Protein AF-A0A7Y6N316-F1 (afdb_monomer)

Nearest PDB structures (foldseek):
  8eip-assembly1_D  TM=9.216E-01  e=9.517E-04  Acinetobacter baylyi ADP1
  8ein-assembly2_D  TM=9.219E-01  e=1.159E-03  Acinetobacter baylyi ADP1
  2bv3-assembly1_A  TM=3.878E-01  e=3.752E-01  Thermus thermophilus
  3izp-assembly1_E  TM=3.660E-01  e=4.007E-01  Thermus thermophilus

Foldseek 3Di:
DDKDKDWDDDPDPPDIDIWIKDKADDPPAPDEAEEEDAPDPPRVVSLVVLVVVVVVRVVCRVVRNGRHMYMYTNHPDPVD

Radius of gyration: 14.16 Å; Cα contacts (8 Å, |Δi|>4): 140; chains: 1; bounding box: 38×23×34 Å

Structure (mmCIF, N/CA/C/O backbone):
data_AF-A0A7Y6N316-F1
#
_entry.id   AF-A0A7Y6N316-F1
#
loop_
_atom_site.group_PDB
_atom_site.id
_atom_site.type_symbol
_atom_site.label_atom_id
_atom_site.label_alt_id
_atom_site.label_comp_id
_atom_site.label_asym_id
_atom_site.label_entity_id
_atom_site.label_seq_id
_atom_site.pdbx_PDB_ins_code
_atom_site.Cartn_x
_atom_site.Cartn_y
_atom_site.Cartn_z
_atom_site.occupancy
_atom_site.B_iso_or_equiv
_atom_site.auth_seq_id
_atom_site.auth_comp_id
_atom_site.auth_asym_id
_atom_site.auth_atom_id
_atom_site.pdbx_PDB_model_num
ATOM 1 N N . MET A 1 1 ? -6.961 7.658 4.382 1.00 93.94 1 MET A N 1
ATOM 2 C CA . MET A 1 1 ? -5.869 7.168 3.525 1.00 93.94 1 MET A CA 1
ATOM 3 C C . MET A 1 1 ? -4.805 8.240 3.482 1.00 93.94 1 MET A C 1
ATOM 5 O O . MET A 1 1 ? -5.096 9.360 3.074 1.00 93.94 1 MET A O 1
ATOM 9 N N . LYS A 1 2 ? -3.578 7.917 3.887 1.00 95.94 2 LYS A N 1
ATOM 10 C CA . LYS A 1 2 ? -2.427 8.815 3.773 1.00 95.94 2 LYS A CA 1
ATOM 11 C C . LYS A 1 2 ? -1.506 8.322 2.664 1.00 95.94 2 LYS A C 1
ATOM 13 O O . LYS A 1 2 ? -1.014 7.201 2.737 1.00 95.94 2 LYS A O 1
ATOM 18 N N . THR A 1 3 ? -1.248 9.161 1.666 1.00 97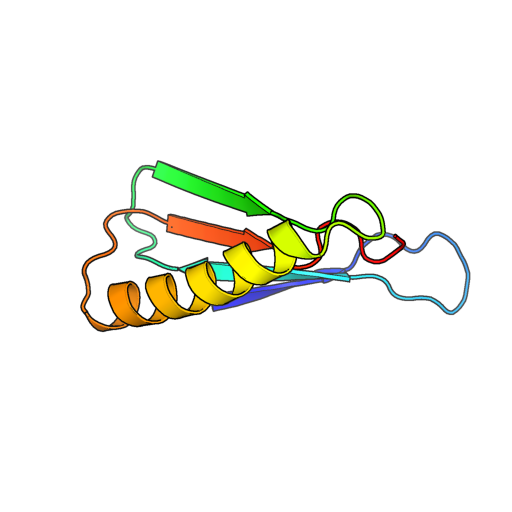.25 3 THR A N 1
ATOM 19 C CA . THR A 1 3 ? -0.300 8.845 0.589 1.00 97.25 3 THR A CA 1
ATOM 20 C C . THR A 1 3 ? 1.074 9.421 0.914 1.00 97.25 3 THR A C 1
ATOM 22 O O . THR A 1 3 ? 1.188 10.585 1.298 1.00 97.25 3 THR A O 1
ATOM 25 N N . ARG A 1 4 ? 2.122 8.611 0.756 1.00 96.81 4 ARG A N 1
ATOM 26 C CA . ARG A 1 4 ? 3.521 9.025 0.884 1.00 96.81 4 ARG A CA 1
ATOM 27 C C . ARG A 1 4 ? 4.283 8.622 -0.370 1.00 96.81 4 ARG A C 1
ATOM 29 O O . ARG A 1 4 ? 4.298 7.447 -0.726 1.00 96.81 4 ARG A O 1
ATOM 36 N N . HIS A 1 5 ? 4.968 9.585 -0.973 1.00 96.06 5 HIS A N 1
ATOM 37 C CA . HIS A 1 5 ? 5.952 9.320 -2.014 1.00 96.06 5 HIS A CA 1
ATOM 38 C C . HIS A 1 5 ? 7.340 9.172 -1.386 1.00 96.06 5 HIS A C 1
ATOM 40 O O . HIS A 1 5 ? 7.707 9.938 -0.492 1.00 96.06 5 HIS A O 1
ATOM 46 N N . VAL A 1 6 ? 8.085 8.162 -1.822 1.00 94.69 6 VAL A N 1
ATOM 47 C CA . VAL A 1 6 ? 9.473 7.921 -1.422 1.00 94.69 6 VAL A CA 1
ATOM 48 C C . VAL A 1 6 ? 10.328 8.010 -2.671 1.00 94.69 6 VAL A C 1
ATOM 50 O O . VAL A 1 6 ? 10.254 7.130 -3.523 1.00 94.69 6 VAL A O 1
ATOM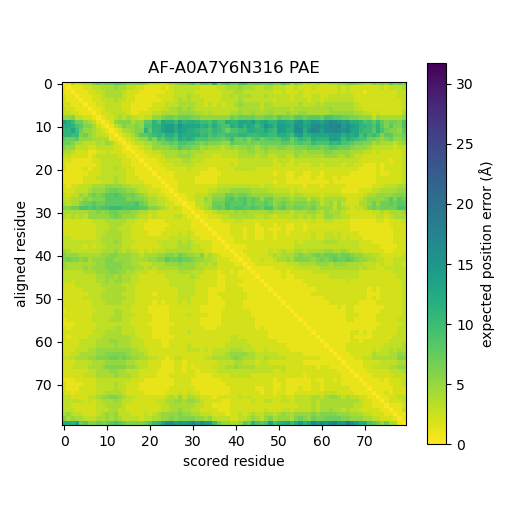 53 N N . THR A 1 7 ? 11.121 9.070 -2.779 1.00 94.06 7 THR A N 1
ATOM 54 C CA . THR A 1 7 ? 12.119 9.204 -3.843 1.00 94.06 7 THR A CA 1
ATOM 55 C C . THR A 1 7 ? 13.247 8.207 -3.599 1.00 94.06 7 THR A C 1
ATOM 57 O O . THR A 1 7 ? 13.761 8.106 -2.482 1.00 94.06 7 THR A O 1
ATOM 60 N N . LEU A 1 8 ? 13.605 7.450 -4.631 1.00 91.75 8 LEU A N 1
ATOM 61 C CA . LEU A 1 8 ? 14.726 6.520 -4.606 1.00 91.75 8 LEU A CA 1
ATOM 62 C C . LEU A 1 8 ? 16.021 7.257 -4.954 1.00 91.75 8 LEU A C 1
ATOM 64 O O . LEU A 1 8 ? 16.007 8.303 -5.600 1.00 91.75 8 LEU A O 1
ATOM 68 N N . GLN A 1 9 ? 17.153 6.708 -4.518 1.00 89.81 9 GLN A N 1
ATOM 69 C CA . GLN A 1 9 ? 18.451 7.233 -4.927 1.00 89.81 9 GLN A CA 1
ATOM 70 C C . GLN A 1 9 ? 18.595 7.098 -6.445 1.00 89.81 9 GLN A C 1
ATOM 72 O O . GLN A 1 9 ? 18.408 6.013 -6.995 1.00 89.81 9 GLN A O 1
ATOM 77 N N . SER A 1 10 ? 18.909 8.208 -7.111 1.00 84.38 10 SER A N 1
ATOM 78 C CA . SER A 1 10 ? 19.108 8.220 -8.556 1.00 84.38 10 SER A CA 1
ATOM 79 C C . SER A 1 10 ? 20.359 7.420 -8.929 1.00 84.38 10 SER A C 1
ATOM 81 O O . SER A 1 10 ? 21.415 7.579 -8.314 1.00 84.38 10 SER A O 1
ATOM 83 N N . THR A 1 11 ? 20.242 6.559 -9.940 1.00 82.06 11 THR A N 1
ATOM 84 C CA . THR A 1 11 ? 21.346 5.741 -10.468 1.00 82.06 11 THR A CA 1
ATOM 85 C C . THR A 1 11 ? 21.939 6.309 -11.763 1.00 82.06 11 THR A C 1
ATOM 87 O O . THR A 1 11 ? 22.845 5.702 -12.329 1.00 82.06 11 THR A O 1
ATOM 90 N N . GLY A 1 12 ? 21.451 7.457 -12.250 1.00 83.75 12 GLY A N 1
ATOM 91 C CA . GLY A 1 12 ? 21.926 8.097 -13.477 1.00 83.75 12 GLY A CA 1
ATOM 92 C C . GLY A 1 12 ? 21.307 9.483 -13.715 1.00 83.75 12 GLY A C 1
ATOM 93 O O . GLY A 1 12 ? 20.249 9.794 -13.171 1.00 83.75 12 GLY A O 1
ATOM 94 N N . PRO A 1 13 ? 21.953 10.347 -14.514 1.00 87.81 13 PRO A N 1
ATOM 95 C CA . PRO A 1 13 ? 21.489 11.714 -14.727 1.00 87.81 13 PRO A CA 1
ATOM 96 C C . PRO A 1 13 ? 20.121 11.764 -15.424 1.00 87.81 13 PRO A C 1
ATOM 98 O O . PRO A 1 13 ? 19.890 11.072 -16.412 1.00 87.81 13 PRO A O 1
ATOM 101 N N . GLY A 1 14 ? 19.236 12.634 -14.929 1.00 87.00 14 GLY A N 1
ATOM 102 C CA . GLY A 1 14 ? 17.959 12.967 -15.573 1.00 87.00 14 GLY A CA 1
ATOM 103 C C . GLY A 1 14 ? 16.779 12.042 -15.259 1.00 87.00 14 GLY A C 1
ATOM 104 O O . GLY A 1 14 ? 15.697 12.277 -15.789 1.00 87.00 14 GLY A O 1
ATOM 105 N N . ALA A 1 15 ? 16.954 11.028 -14.405 1.00 86.81 15 ALA A N 1
ATOM 106 C CA . ALA A 1 15 ? 15.874 10.137 -13.987 1.00 86.81 15 ALA A CA 1
ATOM 107 C C . ALA A 1 15 ? 15.619 10.226 -12.475 1.00 86.81 15 ALA A C 1
ATOM 109 O O . ALA A 1 15 ? 16.511 9.938 -11.669 1.00 86.81 15 ALA A O 1
ATOM 110 N N . ASP A 1 16 ? 14.376 10.556 -12.117 1.00 89.12 16 ASP A N 1
ATOM 111 C CA . ASP A 1 16 ? 13.847 10.451 -10.759 1.00 89.12 16 ASP A CA 1
ATOM 112 C C . ASP A 1 16 ? 12.910 9.247 -10.675 1.00 89.12 16 ASP A C 1
ATOM 114 O O . ASP A 1 16 ? 11.926 9.141 -11.408 1.00 89.12 16 ASP A O 1
ATOM 118 N N . LEU A 1 17 ? 13.216 8.337 -9.755 1.00 92.06 17 LEU A N 1
ATOM 119 C CA . LEU A 1 17 ? 12.394 7.166 -9.475 1.00 92.06 17 LEU A CA 1
ATOM 120 C C . LEU A 1 17 ? 11.765 7.321 -8.099 1.00 92.06 17 LEU A C 1
ATOM 122 O O . LEU A 1 17 ? 12.383 7.838 -7.166 1.00 92.06 17 LEU A O 1
ATOM 126 N N . GLY A 1 18 ? 10.538 6.839 -7.949 1.00 93.38 18 GLY A N 1
ATOM 127 C CA . GLY A 1 18 ? 9.842 6.920 -6.678 1.00 93.38 18 GLY A CA 1
ATOM 128 C C . GLY A 1 18 ? 8.840 5.800 -6.478 1.00 93.38 18 GLY A C 1
ATOM 129 O O . GLY A 1 18 ? 8.296 5.243 -7.427 1.00 93.38 18 GLY A O 1
ATOM 130 N N . LEU A 1 19 ? 8.589 5.503 -5.208 1.00 95.25 19 LEU A N 1
ATOM 131 C CA . LEU A 1 19 ? 7.540 4.596 -4.762 1.00 95.25 19 LEU A CA 1
ATOM 132 C C . LEU A 1 19 ? 6.378 5.401 -4.184 1.00 95.25 19 LEU A C 1
ATOM 134 O O . LEU A 1 19 ? 6.581 6.409 -3.503 1.00 95.25 19 LEU A O 1
ATOM 138 N N . CYS A 1 20 ? 5.155 4.931 -4.415 1.00 95.88 20 CYS A N 1
ATOM 139 C CA . CYS A 1 20 ? 3.944 5.493 -3.826 1.00 95.88 20 CYS A CA 1
ATOM 140 C C . CYS A 1 20 ? 3.352 4.501 -2.826 1.00 95.88 20 CYS A C 1
ATOM 142 O O . CYS A 1 20 ? 2.883 3.427 -3.205 1.00 95.88 20 CYS A O 1
ATOM 144 N N . HIS A 1 21 ? 3.333 4.885 -1.552 1.00 97.38 21 HIS A N 1
ATOM 145 C CA . HIS A 1 21 ? 2.732 4.109 -0.475 1.00 97.38 21 HIS A CA 1
ATOM 146 C C . HIS A 1 21 ? 1.406 4.731 -0.038 1.00 97.38 21 HIS A C 1
ATOM 148 O O . HIS A 1 21 ? 1.323 5.940 0.185 1.00 97.38 21 HIS A O 1
ATOM 154 N N . HIS A 1 22 ? 0.388 3.894 0.145 1.00 97.75 22 HIS A N 1
ATOM 155 C CA . HIS A 1 22 ? -0.890 4.270 0.744 1.00 97.75 22 HIS A CA 1
ATOM 156 C C . HIS A 1 22 ? -1.012 3.613 2.116 1.00 97.75 22 HIS A C 1
ATOM 158 O O . HIS A 1 22 ? -1.004 2.390 2.210 1.00 97.75 22 HIS A O 1
ATOM 164 N N . THR A 1 23 ? -1.124 4.410 3.175 1.00 97.69 23 THR A N 1
ATOM 165 C CA . THR A 1 23 ? -1.327 3.922 4.542 1.00 97.69 23 THR A CA 1
ATOM 166 C C . THR A 1 23 ? -2.773 4.157 4.978 1.00 97.69 23 THR A C 1
ATOM 168 O O . THR A 1 23 ? -3.315 5.249 4.785 1.00 97.69 23 THR A O 1
ATOM 171 N N . PHE A 1 24 ? -3.370 3.137 5.586 1.00 98.06 24 PHE A N 1
ATOM 172 C CA . PHE A 1 24 ? -4.733 3.106 6.113 1.00 98.06 24 PHE A CA 1
ATOM 173 C C . PHE A 1 24 ? -4.723 2.766 7.602 1.00 98.06 24 PHE A C 1
ATOM 175 O O . PHE A 1 24 ? -3.800 2.099 8.081 1.00 98.06 24 PHE A O 1
ATOM 182 N N . GLY A 1 25 ? -5.780 3.167 8.305 1.00 97.12 25 GLY A N 1
ATOM 183 C CA . GLY A 1 25 ? -6.012 2.803 9.702 1.00 97.12 25 GLY A CA 1
ATOM 184 C C . GLY A 1 25 ? -5.336 3.740 10.714 1.00 97.12 25 GLY A C 1
ATOM 185 O O . GLY A 1 25 ? -4.552 4.625 10.349 1.00 97.12 25 GLY A O 1
ATOM 186 N N . PRO A 1 26 ? -5.654 3.581 12.009 1.00 95.38 26 PRO A N 1
ATOM 187 C CA . PRO A 1 26 ? -5.282 4.541 13.036 1.00 95.38 26 PRO A CA 1
ATOM 188 C C . PRO A 1 26 ? -3.798 4.430 13.427 1.00 95.38 26 PRO A C 1
ATOM 190 O O . PRO A 1 26 ? -3.263 3.324 13.539 1.00 95.38 26 PRO A O 1
ATOM 193 N N . PRO A 1 27 ? -3.121 5.556 13.730 1.00 91.12 27 PRO A N 1
ATOM 194 C CA . PRO A 1 27 ? -1.732 5.553 14.199 1.00 91.12 27 PRO A CA 1
ATOM 195 C C . PRO A 1 27 ? -1.560 4.942 15.596 1.00 91.12 27 PRO A C 1
ATOM 197 O O . PRO A 1 27 ? -0.447 4.597 15.975 1.00 91.12 27 PRO A O 1
ATOM 20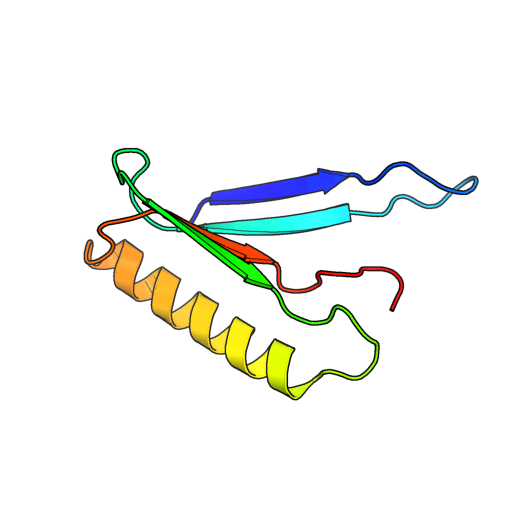0 N N . SER A 1 28 ? -2.647 4.789 16.359 1.00 92.81 28 SER A N 1
ATOM 201 C CA . SER A 1 28 ? -2.661 4.101 17.655 1.00 92.81 28 SER A CA 1
ATOM 202 C C . SER A 1 28 ? -2.600 2.571 17.539 1.00 92.81 28 SER A C 1
ATOM 204 O O . SER A 1 28 ? -2.472 1.882 18.554 1.00 92.81 28 SER A O 1
ATOM 206 N N . GLY A 1 29 ? -2.694 2.020 16.324 1.00 91.25 29 GLY A N 1
ATOM 207 C CA . GLY A 1 29 ? -2.593 0.587 16.083 1.00 91.25 29 GLY A CA 1
ATOM 208 C C . GLY A 1 29 ? -1.246 0.021 16.544 1.00 91.25 29 GLY A C 1
ATOM 209 O O . GLY A 1 29 ? -0.189 0.508 16.160 1.00 91.25 29 GLY A O 1
ATOM 210 N N . ARG A 1 30 ? -1.270 -1.052 17.345 1.00 92.56 30 ARG A N 1
ATOM 211 C CA . ARG A 1 30 ? -0.050 -1.684 17.896 1.00 92.56 30 ARG A CA 1
ATOM 212 C C . ARG A 1 30 ? 0.681 -2.603 16.911 1.00 92.56 30 ARG A C 1
ATOM 214 O O . ARG A 1 30 ? 1.762 -3.092 17.227 1.00 92.56 30 ARG A O 1
ATOM 221 N N . LYS A 1 31 ? 0.074 -2.886 15.757 1.00 95.69 31 LYS A N 1
ATOM 222 C CA . LYS A 1 31 ? 0.629 -3.722 14.687 1.00 95.69 31 LYS A CA 1
ATOM 223 C C . LYS A 1 31 ? 0.587 -2.956 13.369 1.00 95.69 31 LYS A C 1
ATOM 225 O O . LYS A 1 31 ? -0.274 -2.094 13.180 1.00 95.69 31 LYS A O 1
ATOM 230 N N . ALA A 1 32 ? 1.490 -3.317 12.466 1.00 94.69 32 ALA A N 1
ATOM 231 C CA . ALA A 1 32 ? 1.547 -2.788 11.113 1.00 94.69 32 ALA A CA 1
ATOM 232 C C . ALA A 1 32 ? 1.680 -3.934 10.107 1.00 94.69 32 ALA A C 1
ATOM 234 O O . ALA A 1 32 ? 2.424 -4.888 10.340 1.00 94.69 32 ALA A O 1
ATOM 235 N N . LEU A 1 33 ? 0.960 -3.824 8.994 1.00 96.94 33 LEU A N 1
ATOM 236 C CA . LEU A 1 33 ? 1.044 -4.728 7.853 1.00 96.94 33 LEU A CA 1
ATOM 237 C C . LEU A 1 33 ? 1.528 -3.949 6.629 1.00 96.94 33 LEU A C 1
ATOM 239 O O . LEU A 1 33 ? 1.051 -2.844 6.371 1.00 96.94 33 LEU A O 1
ATOM 243 N N . TYR A 1 34 ? 2.455 -4.528 5.872 1.00 97.56 34 TYR A N 1
ATOM 244 C CA . TYR A 1 34 ? 2.934 -3.977 4.608 1.00 97.56 34 TYR A CA 1
ATOM 245 C C . TYR A 1 34 ? 2.660 -4.970 3.477 1.00 97.56 34 TYR A C 1
ATOM 247 O O . TYR A 1 34 ? 2.991 -6.148 3.597 1.00 97.56 34 TYR A O 1
ATOM 255 N N . ILE A 1 35 ? 2.035 -4.497 2.402 1.00 98.00 35 ILE A N 1
ATOM 256 C CA . ILE A 1 35 ? 1.613 -5.310 1.257 1.00 98.00 35 ILE A CA 1
ATOM 257 C C . ILE A 1 35 ? 2.133 -4.646 -0.015 1.00 98.00 35 ILE A C 1
ATOM 259 O O . ILE A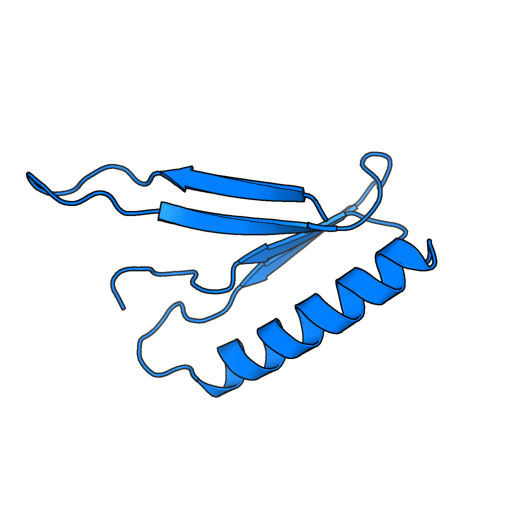 1 35 ? 1.987 -3.435 -0.184 1.00 98.00 35 ILE A O 1
ATOM 263 N N . GLN A 1 36 ? 2.718 -5.430 -0.921 1.00 97.12 36 GLN A N 1
ATOM 264 C CA . GLN A 1 36 ? 3.242 -4.918 -2.184 1.00 97.12 36 GLN A CA 1
ATOM 265 C C . GLN A 1 36 ? 2.953 -5.844 -3.370 1.00 97.12 36 GLN A C 1
ATOM 267 O O . GLN A 1 36 ? 2.783 -7.047 -3.180 1.00 97.12 36 GLN A O 1
ATOM 272 N N . ALA A 1 37 ? 2.930 -5.279 -4.577 1.00 97.19 37 ALA A N 1
ATOM 273 C CA . ALA A 1 37 ? 2.861 -6.012 -5.844 1.00 97.19 37 ALA A CA 1
ATOM 274 C C . ALA A 1 37 ? 3.772 -5.371 -6.901 1.00 97.19 37 ALA A C 1
ATOM 276 O O . ALA A 1 37 ? 4.343 -4.304 -6.663 1.00 97.19 37 ALA A O 1
ATOM 277 N N . ALA A 1 38 ? 3.892 -6.038 -8.055 1.00 95.62 38 ALA A N 1
ATOM 278 C CA . ALA A 1 38 ? 4.735 -5.629 -9.179 1.00 95.62 38 ALA A CA 1
ATOM 279 C C . ALA A 1 38 ? 6.192 -5.410 -8.757 1.00 95.62 38 ALA A C 1
ATOM 281 O O . ALA A 1 38 ? 6.745 -4.316 -8.887 1.00 95.62 38 ALA A O 1
ATOM 282 N N . LEU A 1 39 ? 6.792 -6.460 -8.191 1.00 96.06 39 LEU A N 1
ATOM 283 C CA . LEU A 1 39 ? 8.237 -6.487 -7.968 1.00 96.06 39 LEU A CA 1
ATOM 284 C C . LEU A 1 39 ? 8.953 -6.925 -9.249 1.00 96.06 39 LEU A C 1
ATOM 286 O O . LEU A 1 39 ? 10.007 -6.382 -9.586 1.00 96.06 39 LEU A O 1
ATOM 290 N N . HIS A 1 40 ? 8.355 -7.879 -9.963 1.00 95.12 40 HIS A N 1
ATOM 291 C CA . HIS A 1 40 ? 8.802 -8.315 -11.277 1.00 95.12 40 HIS A CA 1
ATOM 292 C C . HIS A 1 40 ? 7.873 -7.794 -12.377 1.00 95.12 40 HIS A C 1
ATOM 294 O O . HIS A 1 40 ? 6.690 -7.512 -12.160 1.00 95.12 40 HIS A O 1
ATOM 300 N N . ALA A 1 41 ? 8.423 -7.709 -13.587 1.00 91.19 41 ALA A N 1
ATOM 301 C CA . ALA A 1 41 ? 7.690 -7.314 -14.779 1.00 91.19 41 ALA A CA 1
ATOM 302 C C . ALA A 1 41 ? 6.562 -8.313 -15.081 1.00 91.19 41 ALA A C 1
ATOM 304 O O . ALA A 1 41 ? 6.724 -9.523 -14.923 1.00 91.19 41 ALA A O 1
ATOM 305 N N . GLY A 1 42 ? 5.417 -7.816 -15.551 1.00 92.38 42 GLY A N 1
ATOM 306 C CA . GLY A 1 42 ? 4.314 -8.668 -16.009 1.00 92.38 42 GLY A CA 1
ATOM 307 C C . GLY A 1 42 ? 3.481 -9.345 -14.909 1.00 92.38 42 GLY A C 1
ATOM 308 O O . GLY A 1 42 ? 2.577 -10.113 -15.236 1.00 92.38 42 GLY A O 1
ATOM 309 N N . GLU A 1 43 ? 3.693 -9.038 -13.623 1.00 94.62 43 GLU A N 1
ATOM 310 C CA . GLU A 1 43 ? 2.900 -9.555 -12.487 1.00 94.62 43 GLU A CA 1
ATOM 311 C C . GLU A 1 43 ? 1.494 -8.907 -12.371 1.00 94.62 43 GLU A C 1
ATOM 313 O O . GLU A 1 43 ? 1.055 -8.472 -11.302 1.00 94.62 43 GLU A O 1
ATOM 318 N N . VAL A 1 44 ? 0.750 -8.848 -13.482 1.00 94.00 44 VAL A N 1
ATOM 319 C CA . VAL A 1 44 ? -0.558 -8.171 -13.600 1.00 94.00 44 VAL A CA 1
ATOM 320 C C . VAL A 1 44 ? -1.611 -8.667 -12.593 1.00 94.00 44 VAL A C 1
ATOM 322 O O . VAL A 1 44 ? -2.320 -7.827 -12.032 1.00 94.00 44 VAL A O 1
ATOM 325 N N . PRO A 1 45 ? -1.734 -9.976 -12.284 1.00 96.94 45 PRO A N 1
ATOM 326 C CA . PRO A 1 45 ? -2.719 -10.431 -11.301 1.00 96.94 45 PRO A CA 1
ATOM 327 C C . PRO A 1 45 ? -2.513 -9.819 -9.908 1.00 96.94 45 PRO A C 1
ATOM 329 O O . PRO A 1 45 ? -3.485 -9.458 -9.247 1.00 96.94 45 PRO A O 1
ATOM 332 N N . GLY A 1 46 ? -1.257 -9.637 -9.479 1.00 95.94 46 GLY A N 1
ATOM 333 C CA . GLY A 1 46 ? -0.940 -9.014 -8.192 1.00 95.94 46 GLY A CA 1
ATOM 334 C C . GLY A 1 46 ? -1.380 -7.550 -8.134 1.00 95.94 46 GLY A C 1
ATOM 335 O O . GLY A 1 46 ? -1.957 -7.114 -7.137 1.00 95.94 46 GLY A O 1
ATOM 336 N N . LEU A 1 47 ? -1.187 -6.812 -9.232 1.00 95.81 47 LEU A N 1
ATOM 337 C CA . LEU A 1 47 ? -1.648 -5.428 -9.374 1.00 95.81 47 LEU A CA 1
ATOM 338 C C . LEU A 1 47 ? -3.172 -5.311 -9.293 1.00 95.81 47 LEU A C 1
ATOM 340 O O . LEU A 1 47 ? -3.683 -4.426 -8.605 1.00 95.81 47 LEU A O 1
ATOM 344 N N . LEU A 1 48 ? -3.895 -6.218 -9.956 1.00 96.94 48 LEU A N 1
ATOM 345 C CA . LEU A 1 48 ? -5.356 -6.248 -9.918 1.00 96.94 48 LEU A CA 1
ATOM 346 C C . LEU A 1 48 ? -5.865 -6.482 -8.488 1.00 96.94 48 LEU A C 1
ATOM 348 O O . LEU A 1 48 ? -6.692 -5.715 -7.993 1.00 96.94 48 LEU A O 1
ATOM 352 N N . VAL A 1 49 ? -5.329 -7.496 -7.800 1.00 97.88 49 VAL A N 1
ATOM 353 C CA . VAL A 1 49 ? -5.699 -7.811 -6.410 1.00 97.88 49 VAL A CA 1
ATOM 354 C C . VAL A 1 49 ? -5.424 -6.625 -5.489 1.00 97.88 49 VAL A C 1
ATOM 356 O O . VAL A 1 49 ? -6.292 -6.244 -4.704 1.00 97.88 49 VAL A O 1
ATOM 359 N N . ILE A 1 50 ? -4.253 -5.994 -5.605 1.00 97.44 50 ILE A N 1
ATOM 360 C CA . ILE A 1 50 ? -3.918 -4.828 -4.786 1.00 97.44 50 ILE A CA 1
ATOM 361 C C . ILE A 1 50 ? -4.839 -3.634 -5.071 1.00 97.44 50 ILE A C 1
ATOM 363 O O . ILE A 1 50 ? -5.200 -2.914 -4.139 1.00 97.44 50 ILE A O 1
ATOM 367 N N . GLN A 1 51 ? -5.246 -3.411 -6.322 1.00 96.75 51 GLN A N 1
ATOM 368 C CA . GLN A 1 51 ? -6.159 -2.317 -6.653 1.00 96.75 51 GLN A CA 1
ATOM 369 C C . GLN A 1 51 ? -7.533 -2.517 -5.994 1.00 96.75 51 GLN A C 1
ATOM 371 O O . GLN A 1 51 ? -8.083 -1.565 -5.438 1.00 96.75 51 GLN A O 1
ATOM 376 N N . HIS A 1 52 ? -8.053 -3.748 -5.982 1.00 98.12 52 HIS A N 1
ATOM 377 C CA . HIS A 1 52 ? -9.277 -4.081 -5.248 1.00 98.12 52 HIS A CA 1
ATOM 378 C C . HIS A 1 52 ? -9.096 -3.977 -3.730 1.00 98.12 52 HIS A C 1
ATOM 380 O O . HIS A 1 52 ? -9.975 -3.457 -3.041 1.00 98.12 52 HIS A O 1
ATOM 386 N N . LEU A 1 53 ? -7.947 -4.411 -3.207 1.00 98.31 53 LEU A N 1
ATOM 387 C CA . LEU A 1 53 ? -7.623 -4.294 -1.788 1.00 98.31 53 LEU A CA 1
ATOM 388 C C . LEU A 1 53 ? -7.598 -2.832 -1.328 1.00 98.31 53 LEU A C 1
ATOM 390 O O . LEU A 1 53 ? -8.131 -2.526 -0.268 1.00 98.31 53 LEU A O 1
ATOM 394 N N . ILE A 1 54 ? -7.027 -1.923 -2.122 1.00 97.94 54 ILE A N 1
ATOM 395 C CA . ILE A 1 54 ? -7.034 -0.485 -1.823 1.00 97.94 54 ILE A CA 1
ATOM 396 C C . ILE A 1 54 ? -8.468 0.033 -1.707 1.00 97.94 54 ILE A C 1
ATOM 398 O O . ILE A 1 54 ? -8.782 0.698 -0.726 1.00 97.94 54 ILE A O 1
ATOM 402 N N . SER A 1 55 ? -9.353 -0.314 -2.646 1.00 98.00 55 SER A N 1
ATOM 403 C CA . SER A 1 55 ? -10.766 0.077 -2.572 1.00 98.00 55 SER A CA 1
ATOM 404 C C . SER A 1 55 ? -11.462 -0.471 -1.319 1.00 98.00 55 SER A C 1
ATOM 406 O O . SER A 1 55 ? -12.215 0.258 -0.674 1.00 98.00 55 SER A O 1
ATOM 408 N N . ALA A 1 56 ? -11.187 -1.724 -0.944 1.00 98.38 56 ALA A N 1
ATOM 409 C CA . ALA A 1 56 ? -11.735 -2.330 0.268 1.00 98.38 56 ALA A CA 1
ATOM 410 C C . ALA A 1 56 ? -11.215 -1.647 1.546 1.00 98.38 56 ALA A C 1
ATOM 412 O O . ALA A 1 56 ? -12.001 -1.325 2.432 1.00 98.38 56 ALA A O 1
ATOM 413 N N . LEU A 1 57 ? -9.911 -1.361 1.620 1.00 98.25 57 LEU A N 1
ATOM 414 C CA . LEU A 1 57 ? -9.295 -0.662 2.750 1.00 98.25 57 LEU A CA 1
ATOM 415 C C . LEU A 1 57 ? -9.789 0.781 2.879 1.00 98.25 57 LEU A C 1
ATOM 417 O O . LEU A 1 57 ? -10.003 1.238 3.996 1.00 98.25 57 LEU A O 1
ATOM 421 N N . THR A 1 58 ? -10.007 1.492 1.767 1.00 98.12 58 THR A N 1
ATOM 422 C CA . THR A 1 58 ? -10.609 2.833 1.789 1.00 98.12 58 THR A CA 1
ATOM 423 C C . THR A 1 58 ? -11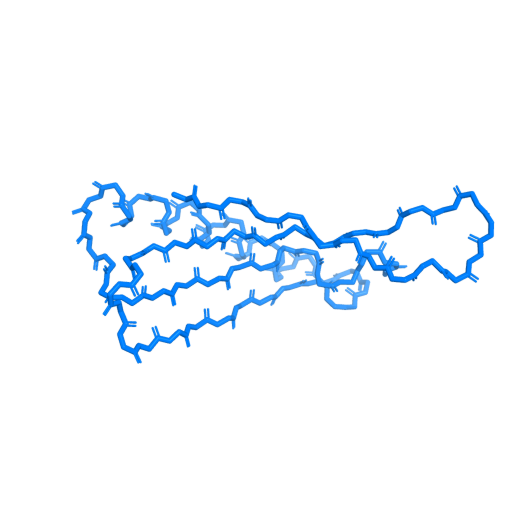.990 2.800 2.435 1.00 98.12 58 THR A C 1
ATOM 425 O O . THR A 1 58 ? -12.278 3.644 3.278 1.00 98.12 58 THR A O 1
ATOM 428 N N . ARG A 1 59 ? -12.826 1.822 2.069 1.00 98.38 59 ARG A N 1
ATOM 429 C CA . ARG A 1 59 ? -14.163 1.675 2.648 1.00 98.38 59 ARG A CA 1
ATOM 430 C C . ARG A 1 59 ? -14.100 1.310 4.133 1.00 98.38 59 ARG A C 1
ATOM 432 O O . ARG A 1 59 ? -14.679 2.016 4.945 1.00 98.38 59 ARG A O 1
ATOM 439 N N . ALA A 1 60 ? -13.312 0.300 4.496 1.00 98.00 60 ALA A N 1
ATOM 440 C CA . ALA A 1 60 ? -13.137 -0.106 5.892 1.00 98.00 60 ALA A CA 1
ATOM 441 C C . ALA A 1 60 ? -12.578 1.027 6.778 1.00 98.00 60 ALA A C 1
ATOM 443 O O . ALA A 1 60 ? -12.919 1.136 7.952 1.00 98.00 60 ALA A O 1
ATOM 444 N N . GLU A 1 61 ? -11.718 1.892 6.233 1.00 97.44 61 GLU A N 1
ATOM 445 C CA . GLU A 1 61 ? -11.221 3.073 6.944 1.00 97.44 61 GLU A CA 1
ATOM 446 C C . GLU A 1 61 ? -12.314 4.130 7.154 1.00 97.44 61 GLU A C 1
ATOM 448 O O . GLU A 1 61 ? -12.381 4.714 8.234 1.00 97.44 61 GLU A O 1
ATOM 453 N N . GLN A 1 62 ? -13.166 4.367 6.150 1.00 97.25 62 GLN A N 1
ATOM 454 C CA . GLN A 1 62 ? -14.318 5.273 6.258 1.00 97.25 62 GLN A CA 1
ATOM 455 C C . GLN A 1 62 ? -15.344 4.769 7.279 1.00 97.25 62 GLN A C 1
ATOM 457 O O . GLN A 1 62 ? -15.891 5.571 8.033 1.00 97.25 62 GLN A O 1
ATOM 462 N N . ASP A 1 63 ? -15.535 3.452 7.339 1.00 97.81 63 ASP A N 1
ATOM 463 C CA . ASP A 1 63 ? -16.446 2.783 8.268 1.00 97.81 63 ASP A CA 1
ATOM 464 C C . ASP A 1 63 ? -15.828 2.609 9.678 1.00 97.81 63 ASP A C 1
ATOM 466 O O . ASP A 1 63 ? -16.500 2.181 10.614 1.00 97.81 63 ASP A O 1
ATOM 470 N N . GLY A 1 64 ? -14.552 2.977 9.870 1.00 96.62 64 GLY A N 1
ATOM 471 C CA . GLY A 1 64 ? -13.866 2.914 11.166 1.00 96.62 64 GLY A CA 1
ATOM 472 C C . GLY A 1 64 ? -13.503 1.497 11.631 1.00 96.62 64 GLY A C 1
ATOM 473 O O . GLY A 1 64 ? -13.223 1.290 12.810 1.00 96.62 64 GLY A O 1
ATOM 474 N N . GLU A 1 65 ? -13.478 0.521 10.724 1.00 97.25 65 GLU A N 1
ATOM 475 C CA . GLU A 1 65 ? -13.291 -0.905 11.035 1.00 97.25 65 GLU A CA 1
ATOM 476 C C . GLU A 1 65 ? -11.813 -1.312 11.191 1.00 97.25 65 GLU A C 1
ATOM 478 O O . GLU A 1 65 ? -11.491 -2.412 11.650 1.00 97.25 65 GLU A O 1
ATOM 483 N N . LEU A 1 66 ? -10.875 -0.437 10.814 1.00 97.06 66 LEU A N 1
ATOM 484 C CA . LEU A 1 66 ? -9.443 -0.736 10.857 1.00 97.06 66 LEU A CA 1
ATOM 485 C C . LEU A 1 66 ?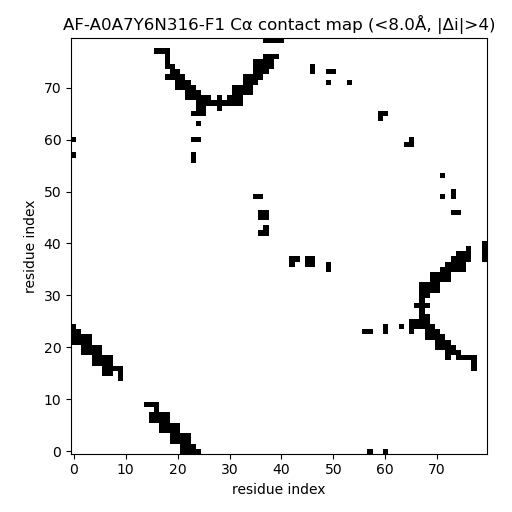 -8.860 -0.572 12.269 1.00 97.06 66 LEU A C 1
ATOM 487 O O . LEU A 1 66 ? -8.762 0.531 12.798 1.00 97.06 66 LEU A O 1
ATOM 491 N N . LEU A 1 67 ? -8.370 -1.672 12.848 1.00 96.62 67 LEU A N 1
ATOM 492 C CA . LEU A 1 67 ? -7.741 -1.688 14.181 1.00 96.62 67 LEU A CA 1
ATOM 493 C C . LEU A 1 67 ? -6.245 -1.335 14.165 1.00 96.62 67 LEU A C 1
ATOM 495 O O . LEU A 1 67 ? -5.659 -0.951 15.182 1.00 96.62 67 LEU A O 1
ATOM 499 N N . HIS A 1 68 ? -5.593 -1.544 13.025 1.00 97.00 68 HIS A N 1
ATOM 5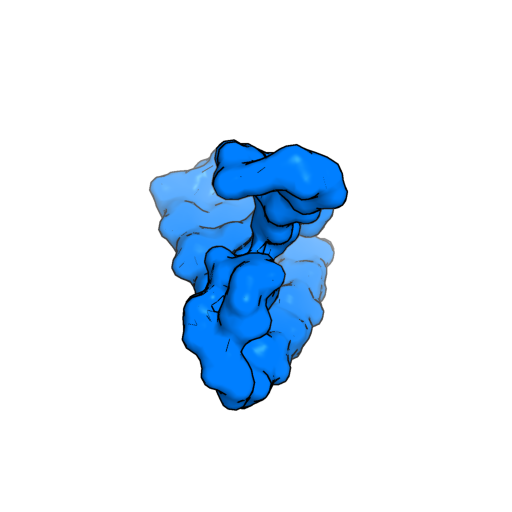00 C CA . HIS A 1 68 ? -4.142 -1.503 12.863 1.00 97.00 68 HIS A CA 1
ATOM 501 C C . HIS A 1 68 ? -3.769 -0.834 11.544 1.00 97.00 68 HIS A C 1
ATOM 503 O O . HIS A 1 68 ? -4.602 -0.711 10.646 1.00 97.00 68 HIS A O 1
ATOM 509 N N . GLN A 1 69 ? -2.510 -0.410 11.426 1.00 97.44 69 GLN A N 1
ATOM 510 C CA . GLN A 1 69 ? -2.050 0.230 10.203 1.00 97.44 69 GLN A CA 1
ATOM 511 C C . GLN A 1 69 ? -1.799 -0.794 9.099 1.00 97.44 69 GLN A C 1
ATOM 513 O O . GLN A 1 69 ? -1.146 -1.818 9.317 1.00 97.44 69 GLN A O 1
ATOM 518 N N . VAL A 1 70 ? -2.253 -0.471 7.892 1.00 98.12 70 VAL A N 1
ATOM 519 C CA . VAL A 1 70 ? -1.943 -1.224 6.673 1.00 98.12 70 VAL A CA 1
ATOM 520 C C . VAL A 1 70 ? -1.314 -0.269 5.673 1.00 98.12 70 VAL A C 1
ATOM 522 O O . VAL A 1 70 ? -1.901 0.759 5.355 1.00 98.12 70 VAL A O 1
ATOM 525 N N . THR A 1 71 ? -0.120 -0.586 5.184 1.00 97.81 71 THR A N 1
ATOM 526 C CA . THR A 1 71 ? 0.552 0.170 4.124 1.00 97.81 71 THR A CA 1
ATOM 527 C C . THR A 1 71 ? 0.625 -0.669 2.859 1.00 97.81 71 THR A C 1
ATOM 529 O O . THR A 1 71 ? 1.048 -1.821 2.897 1.00 97.81 71 THR A O 1
ATOM 532 N N . VAL A 1 72 ? 0.220 -0.083 1.737 1.00 98.25 72 VAL A N 1
ATOM 533 C CA . VAL A 1 72 ? 0.160 -0.745 0.435 1.00 98.25 72 VAL A CA 1
ATOM 534 C C . VAL A 1 72 ? 1.058 -0.020 -0.563 1.00 98.25 72 VAL A C 1
ATOM 536 O O . VAL A 1 72 ? 0.948 1.198 -0.716 1.00 98.25 72 VAL A O 1
ATOM 539 N N . SER A 1 73 ? 1.910 -0.769 -1.265 1.00 97.12 73 SER A N 1
ATOM 540 C CA . SER A 1 73 ? 2.718 -0.299 -2.395 1.00 97.12 73 SER A CA 1
ATOM 541 C C . SER A 1 73 ? 2.287 -1.005 -3.680 1.00 97.12 73 SER A C 1
ATOM 543 O O . SER A 1 73 ? 2.418 -2.220 -3.808 1.00 97.12 73 SER A O 1
ATOM 545 N N . ARG A 1 74 ? 1.724 -0.255 -4.633 1.00 93.56 74 ARG A N 1
ATOM 546 C CA . ARG A 1 74 ? 1.200 -0.842 -5.882 1.00 93.56 74 ARG A CA 1
ATOM 547 C C . ARG A 1 74 ? 2.299 -1.274 -6.842 1.00 93.56 74 ARG A C 1
ATOM 549 O O . ARG A 1 74 ? 2.187 -2.332 -7.440 1.00 93.56 74 ARG A O 1
ATOM 556 N N . TRP A 1 75 ? 3.323 -0.441 -6.969 1.00 93.69 75 TRP A N 1
ATOM 557 C CA . TRP A 1 75 ? 4.445 -0.623 -7.881 1.00 93.69 75 TRP A CA 1
ATOM 558 C C . TRP A 1 75 ? 5.710 -0.716 -7.041 1.00 93.69 75 TRP A C 1
ATOM 560 O O . TRP A 1 75 ? 6.340 0.301 -6.758 1.00 93.69 75 TRP A O 1
ATOM 570 N N . ALA A 1 76 ? 6.022 -1.920 -6.559 1.00 95.56 76 ALA A N 1
ATOM 571 C CA . ALA A 1 76 ? 7.161 -2.146 -5.671 1.00 95.56 76 ALA A CA 1
ATOM 572 C C . ALA A 1 76 ? 8.505 -1.930 -6.379 1.00 95.56 76 ALA A C 1
ATOM 574 O O . ALA A 1 76 ? 9.492 -1.587 -5.731 1.00 95.56 76 ALA A O 1
ATOM 575 N N . ASN A 1 77 ? 8.528 -2.110 -7.699 1.00 94.12 77 ASN A N 1
ATOM 576 C CA . ASN A 1 77 ? 9.680 -1.856 -8.543 1.00 94.12 77 ASN A CA 1
ATOM 577 C C . ASN A 1 77 ? 9.294 -0.950 -9.725 1.00 94.12 77 ASN A C 1
ATOM 579 O O . ASN A 1 77 ? 8.657 -1.421 -10.663 1.00 94.12 77 ASN A O 1
ATOM 583 N N . PRO A 1 78 ? 9.677 0.338 -9.716 1.00 89.00 78 PRO A N 1
ATOM 584 C CA . PRO A 1 78 ? 9.346 1.270 -10.792 1.00 89.00 78 PRO A CA 1
ATOM 585 C C . PRO A 1 78 ? 10.202 1.077 -12.057 1.00 89.00 78 PRO A C 1
ATOM 587 O O . PRO A 1 78 ? 9.997 1.799 -13.027 1.00 89.00 78 PRO A O 1
ATOM 590 N N . LEU A 1 79 ? 11.173 0.154 -12.041 1.00 88.25 79 LEU A N 1
ATOM 591 C CA . LEU A 1 79 ? 12.048 -0.154 -13.179 1.00 88.25 79 LEU A CA 1
ATOM 592 C C . LEU A 1 79 ? 11.644 -1.415 -13.952 1.00 88.25 79 LEU A C 1
ATOM 594 O O . LEU A 1 79 ? 12.197 -1.648 -15.02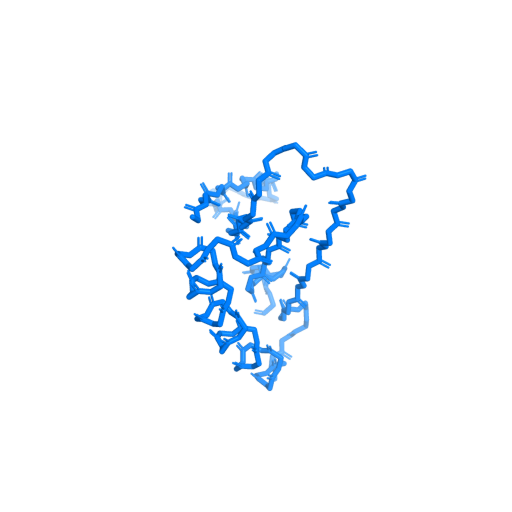5 1.00 88.25 79 LEU A O 1
ATOM 598 N N . ALA A 1 80 ? 10.778 -2.249 -13.370 1.00 79.50 80 ALA A N 1
ATOM 599 C CA . ALA A 1 80 ? 10.369 -3.528 -13.947 1.00 79.50 80 ALA A CA 1
ATOM 600 C C . ALA A 1 80 ? 9.463 -3.363 -15.173 1.00 79.50 80 ALA A C 1
ATOM 602 O O . ALA A 1 80 ? 8.603 -2.454 -15.166 1.00 79.50 80 ALA A O 1
#

Mean predicted aligned error: 3.28 Å

Sequence (80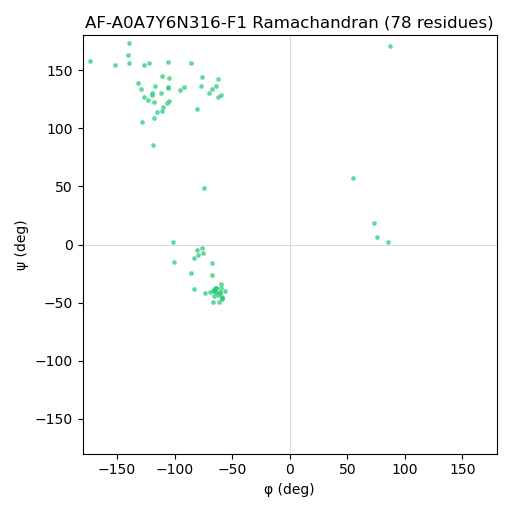 aa):
MKTRHVTLQSTGPGADLGLCHHTFGPPSGRKALYIQAALHAGEVPGLLVIQHLISALTRAEQDGELLHQVTVSRWANPLA

Solvent-accessible surface area (backbone atoms only — not comparable to full-atom values): 4608 Å² total; per-residue (Å²): 122,48,79,45,77,45,77,52,86,64,91,55,92,95,53,88,50,60,38,57,35,41,36,34,47,44,90,84,27,93,51,76,46,80,48,72,21,30,65,53,65,86,42,55,70,47,40,52,53,50,54,53,49,50,56,50,48,54,50,36,44,75,72,64,70,44,72,34,28,40,35,38,27,62,49,64,31,82,85,84

Organism: NCBI:txid2782701

Secondary structure (DSSP, 8-state):
-EEEEEEPPPSSTT---EEEEEEES-TT-S-EEEEE--SSTT-HHHHHHHHHHHHHHHHHHHTT---SEEEEES-S-TT-

pLDDT: mean 94.7, std 4.07, range [79.5, 98.38]